Protein AF-A0A2V5X673-F1 (afdb_monomer)

Sequence (102 aa):
MHSDSFALYDRSATRKRLKIELGAREIVMTRLPSWLVEQLNRTNLTITQANHHADFSLLDRQRLIMWQRRLYEQIDSVTDFLLPANSAKSHEEAKRLLGSVL

Foldseek 3Di:
DDPPDDPCCVPDPVVVCCVPVVVDDDFDQDDDDPVLVVVCVVVVHDLVRLLPDPVADPVSSVSSVVSVVSRVVRVVVCVLVVDPVSVVVVVVVVCVVVVVVD

Structure (mmCIF, N/CA/C/O backbone):
data_AF-A0A2V5X673-F1
#
_entry.id   AF-A0A2V5X673-F1
#
loop_
_atom_site.group_PDB
_atom_site.id
_atom_site.type_symbol
_atom_site.label_atom_id
_atom_site.label_alt_id
_atom_site.label_comp_id
_atom_site.label_asym_id
_atom_site.label_entity_id
_atom_site.label_seq_id
_atom_site.pdbx_PDB_ins_code
_atom_site.Cartn_x
_atom_site.Cartn_y
_atom_site.Cartn_z
_atom_site.occupancy
_atom_site.B_iso_or_equiv
_atom_site.auth_seq_id
_atom_site.auth_comp_id
_atom_site.auth_asym_id
_atom_site.auth_atom_id
_atom_site.pdbx_PDB_model_num
ATOM 1 N N . MET A 1 1 ? -17.167 9.342 -13.712 1.00 37.38 1 MET A N 1
ATOM 2 C CA . MET A 1 1 ? -16.865 9.551 -12.282 1.00 37.38 1 MET A CA 1
ATOM 3 C C . MET A 1 1 ? -17.139 8.240 -11.552 1.00 37.38 1 MET A C 1
ATOM 5 O O . MET A 1 1 ? -18.281 7.988 -11.199 1.00 37.38 1 MET A O 1
ATOM 9 N N . HIS A 1 2 ? -16.151 7.344 -11.453 1.00 47.88 2 HIS A N 1
ATOM 10 C CA . HIS A 1 2 ? -16.304 6.096 -10.695 1.00 47.88 2 HIS A CA 1
ATOM 11 C C . HIS A 1 2 ? -15.916 6.399 -9.248 1.00 47.88 2 HIS A C 1
ATOM 13 O O . HIS A 1 2 ? -14.779 6.776 -8.991 1.00 47.88 2 HIS A O 1
ATOM 19 N N . SER A 1 3 ? -16.887 6.331 -8.340 1.00 46.53 3 SER A N 1
ATOM 20 C CA . SER A 1 3 ? -16.639 6.400 -6.901 1.00 46.53 3 SER A CA 1
ATOM 21 C C . SER A 1 3 ? -15.769 5.208 -6.501 1.00 46.53 3 SER A C 1
ATOM 23 O O . SER A 1 3 ? -16.163 4.070 -6.748 1.00 46.53 3 SER A O 1
ATOM 25 N N . ASP A 1 4 ? -14.621 5.463 -5.869 1.00 59.97 4 ASP A N 1
ATOM 26 C CA . ASP A 1 4 ? -13.737 4.431 -5.300 1.00 59.97 4 ASP A CA 1
ATOM 27 C C . ASP A 1 4 ? -14.365 3.711 -4.084 1.00 59.97 4 ASP A C 1
ATOM 29 O O . ASP A 1 4 ? -13.765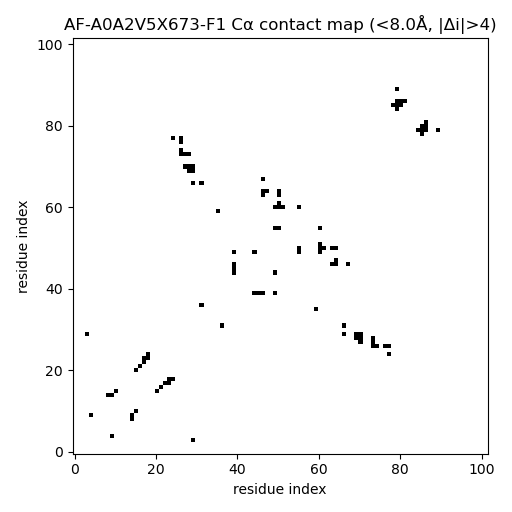 2.800 -3.517 1.00 59.97 4 ASP A O 1
ATOM 33 N N . SER A 1 5 ? -15.589 4.093 -3.692 1.00 60.81 5 SER A N 1
ATOM 34 C CA . SER A 1 5 ? -16.385 3.430 -2.659 1.00 60.81 5 SER A CA 1
ATOM 35 C C . SER A 1 5 ? -17.708 2.893 -3.204 1.00 60.81 5 SER A C 1
ATOM 37 O O . SER A 1 5 ? -18.405 3.544 -3.994 1.00 60.81 5 SER A O 1
ATOM 39 N N . PHE A 1 6 ? -18.089 1.704 -2.739 1.00 68.50 6 PHE A N 1
ATOM 40 C CA . PHE A 1 6 ? -19.399 1.126 -3.001 1.00 68.50 6 PHE A CA 1
ATOM 41 C C . PHE A 1 6 ? -20.433 1.756 -2.065 1.00 68.50 6 PHE A C 1
ATOM 43 O O . PHE A 1 6 ? -20.450 1.478 -0.868 1.00 68.50 6 PHE A O 1
ATOM 50 N N . ALA A 1 7 ? -21.384 2.510 -2.620 1.00 70.19 7 ALA A N 1
ATOM 51 C CA . ALA A 1 7 ? -22.472 3.137 -1.858 1.00 70.19 7 ALA A CA 1
ATOM 52 C C . ALA A 1 7 ? -23.334 2.143 -1.042 1.00 70.19 7 ALA A C 1
ATOM 54 O O . ALA A 1 7 ? -24.074 2.545 -0.142 1.00 70.19 7 ALA A O 1
ATOM 55 N N . LEU A 1 8 ? -23.281 0.849 -1.379 1.00 70.69 8 LEU A N 1
ATOM 56 C CA . LEU A 1 8 ? -23.864 -0.252 -0.605 1.00 70.69 8 LEU A CA 1
ATOM 57 C C . LEU A 1 8 ? -23.035 -0.585 0.642 1.00 70.69 8 LEU A C 1
ATOM 59 O O . LEU A 1 8 ? -23.600 -0.740 1.722 1.00 70.69 8 LEU A O 1
ATOM 63 N N . TYR A 1 9 ? -21.707 -0.644 0.513 1.00 73.06 9 TYR A N 1
ATOM 64 C CA . TYR A 1 9 ? -20.798 -0.862 1.637 1.00 73.06 9 TYR A CA 1
ATOM 65 C C . TYR A 1 9 ? -20.848 0.311 2.622 1.00 73.06 9 TYR A C 1
ATOM 67 O O . TYR A 1 9 ? -20.982 0.094 3.828 1.00 73.06 9 TYR A O 1
ATOM 75 N N . ASP A 1 10 ? -20.870 1.547 2.114 1.00 69.12 10 ASP A N 1
ATOM 76 C CA . ASP A 1 10 ? -20.977 2.755 2.941 1.00 69.12 10 ASP A CA 1
ATOM 77 C C . ASP A 1 10 ? -22.239 2.786 3.808 1.00 69.12 10 ASP A C 1
ATOM 79 O O . ASP A 1 10 ? -22.209 3.292 4.931 1.00 69.12 10 ASP A O 1
ATOM 83 N N . ARG A 1 11 ? -23.339 2.217 3.302 1.00 74.94 11 ARG A N 1
ATOM 84 C CA . ARG A 1 11 ? -24.630 2.135 3.998 1.00 74.94 11 ARG A CA 1
ATOM 85 C C . ARG A 1 11 ? -24.817 0.847 4.800 1.00 74.94 11 ARG A C 1
ATOM 87 O O . ARG A 1 11 ? -25.833 0.716 5.482 1.00 74.94 11 ARG A O 1
ATOM 94 N N . SER A 1 12 ? -23.870 -0.087 4.739 1.00 81.44 12 SER A N 1
ATOM 95 C CA . SER A 1 12 ? -24.010 -1.389 5.386 1.00 81.44 12 SER A CA 1
ATOM 96 C C . SER A 1 12 ? -24.034 -1.270 6.914 1.00 81.44 12 SER A C 1
ATOM 98 O O . SER A 1 12 ? -23.266 -0.518 7.523 1.00 81.44 12 SER A O 1
ATOM 100 N N . ALA A 1 13 ? -24.908 -2.056 7.549 1.00 80.69 13 ALA A N 1
ATOM 101 C CA . ALA A 1 13 ? -24.943 -2.187 9.005 1.00 80.69 13 ALA A CA 1
ATOM 102 C C . ALA A 1 13 ? -23.599 -2.701 9.551 1.00 80.69 13 ALA A C 1
ATOM 104 O O . ALA A 1 13 ? -23.144 -2.256 10.601 1.00 80.69 13 ALA A O 1
ATOM 105 N N . THR A 1 14 ? -22.923 -3.562 8.785 1.00 79.75 14 THR A N 1
ATOM 106 C CA . THR A 1 14 ? -21.597 -4.101 9.098 1.00 79.75 14 THR A CA 1
ATOM 107 C C . THR A 1 14 ? -20.556 -3.000 9.274 1.00 79.75 14 THR A C 1
ATOM 109 O O . THR A 1 14 ? -19.859 -2.981 10.284 1.00 79.75 14 THR A O 1
ATOM 112 N N . ARG A 1 15 ? -20.480 -2.037 8.347 1.00 79.06 15 ARG A N 1
ATOM 113 C CA . ARG A 1 15 ? -19.526 -0.927 8.450 1.00 79.06 15 ARG A CA 1
ATOM 114 C C . ARG A 1 15 ? -19.807 -0.032 9.656 1.00 79.06 15 ARG A C 1
ATOM 116 O O . ARG A 1 15 ? -18.878 0.353 10.363 1.00 79.06 15 ARG A O 1
ATOM 123 N N . LYS A 1 16 ? -21.084 0.281 9.909 1.00 80.94 16 LYS A N 1
ATOM 124 C CA . LYS A 1 16 ? -21.493 1.069 11.084 1.00 80.94 16 LYS A CA 1
ATOM 125 C C . LYS A 1 16 ? -21.094 0.373 12.379 1.00 80.94 16 LYS A C 1
ATOM 127 O O . LYS A 1 16 ? -20.477 1.005 13.227 1.00 80.94 16 LYS A O 1
ATOM 132 N N . ARG A 1 17 ? -21.373 -0.926 12.491 1.00 82.56 17 ARG A N 1
ATOM 133 C CA . ARG A 1 17 ? -21.004 -1.740 13.650 1.00 82.56 17 ARG A CA 1
ATOM 134 C C . ARG 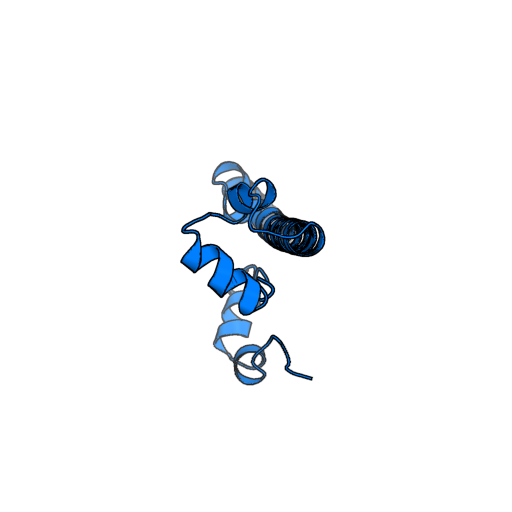A 1 17 ? -19.492 -1.773 13.869 1.00 82.56 17 ARG A C 1
ATOM 136 O O . ARG A 1 17 ? -19.029 -1.504 14.969 1.00 82.56 17 ARG A O 1
ATOM 143 N N . LEU A 1 18 ? -18.718 -2.021 12.814 1.00 84.44 18 LEU A N 1
ATOM 144 C CA . LEU A 1 18 ? -17.256 -2.049 12.896 1.00 84.44 18 LEU A CA 1
ATOM 145 C C . LEU A 1 18 ? -16.679 -0.710 13.378 1.00 84.44 18 LEU A C 1
ATOM 147 O O . LEU A 1 18 ? -15.837 -0.703 14.270 1.00 84.44 18 LEU A O 1
ATOM 151 N N . LYS A 1 19 ? -17.150 0.421 12.841 1.00 80.31 19 LYS A N 1
ATOM 152 C CA . LYS A 1 19 ? -16.633 1.743 13.228 1.00 80.31 19 LYS A CA 1
ATOM 153 C C . LYS A 1 19 ? -17.108 2.224 14.594 1.00 80.31 19 LYS A C 1
ATOM 155 O O . LYS A 1 19 ? -16.310 2.781 15.337 1.00 80.31 19 LYS A O 1
ATOM 160 N N . ILE A 1 20 ? -18.398 2.073 14.886 1.00 79.44 20 ILE A N 1
ATOM 161 C CA . ILE A 1 20 ? -19.031 2.692 16.058 1.00 79.44 20 ILE A CA 1
ATOM 162 C C . ILE A 1 20 ? -18.899 1.791 17.285 1.00 79.44 20 ILE A C 1
ATOM 164 O O . ILE A 1 20 ? -18.545 2.276 18.352 1.00 79.44 20 ILE A O 1
ATOM 168 N N . GLU A 1 21 ? -19.165 0.491 17.145 1.00 79.50 21 GLU A N 1
ATOM 169 C CA . GLU A 1 21 ? -19.199 -0.431 18.289 1.00 79.50 21 GLU A CA 1
ATOM 170 C C . GLU A 1 21 ? -17.837 -1.075 18.561 1.00 79.50 21 GLU A C 1
ATOM 172 O O . GLU A 1 21 ? -17.503 -1.343 19.710 1.00 79.50 21 GLU A O 1
ATOM 177 N N . LEU A 1 22 ? -17.052 -1.338 17.511 1.00 82.31 22 LEU A N 1
ATOM 178 C CA . LEU A 1 22 ? -15.806 -2.109 17.615 1.00 82.31 22 LEU A CA 1
ATOM 179 C C . LEU A 1 22 ? -14.540 -1.256 17.450 1.00 82.31 22 LEU A C 1
ATOM 181 O O . LEU A 1 22 ? -13.436 -1.792 17.504 1.00 82.31 22 LEU A O 1
ATOM 185 N N . GLY A 1 23 ? -14.683 0.058 17.244 1.00 80.75 23 GLY A N 1
ATOM 186 C CA . GLY A 1 23 ? -13.555 0.988 17.132 1.00 80.75 23 GLY A CA 1
ATOM 187 C C . GLY A 1 23 ? -12.625 0.719 15.944 1.00 80.75 23 GLY A C 1
ATOM 188 O O . GLY A 1 23 ? -11.463 1.126 15.969 1.00 80.75 23 GLY A O 1
ATOM 189 N N . ALA A 1 24 ? -13.105 0.027 14.907 1.00 83.94 24 ALA A N 1
ATOM 190 C CA . ALA A 1 24 ? -12.286 -0.347 13.763 1.00 83.94 24 ALA A CA 1
ATOM 191 C C . ALA A 1 24 ? -11.803 0.887 12.984 1.00 83.94 24 ALA A C 1
ATOM 193 O O . ALA A 1 24 ? -12.569 1.817 12.703 1.00 83.94 24 ALA A O 1
ATOM 194 N N . ARG A 1 25 ? -10.532 0.860 12.569 1.00 85.81 25 ARG A N 1
ATOM 195 C CA . ARG A 1 25 ? -9.944 1.851 11.664 1.00 85.81 25 ARG A CA 1
ATOM 196 C C . ARG A 1 25 ? -9.933 1.313 10.238 1.00 85.81 25 ARG A C 1
ATOM 198 O O . ARG A 1 25 ? -9.456 0.213 9.984 1.00 85.81 25 ARG A O 1
ATOM 205 N N . GLU A 1 26 ? -10.471 2.098 9.310 1.00 86.25 26 GLU A N 1
ATOM 206 C CA . GLU A 1 26 ? -10.403 1.797 7.880 1.00 86.25 26 GLU A CA 1
ATOM 207 C C . GLU A 1 26 ? -9.201 2.515 7.270 1.00 86.25 26 GLU A C 1
ATOM 209 O O . GLU A 1 26 ? -9.043 3.717 7.476 1.00 86.25 26 GLU A O 1
ATOM 214 N N . ILE A 1 27 ? -8.413 1.785 6.482 1.00 89.50 27 ILE A N 1
ATOM 215 C CA . ILE A 1 27 ? -7.389 2.352 5.604 1.00 89.50 27 ILE A CA 1
ATOM 216 C C . ILE A 1 27 ? -7.898 2.364 4.166 1.00 89.50 27 ILE A C 1
ATOM 218 O O . ILE A 1 27 ? -8.593 1.441 3.735 1.00 89.50 27 ILE A O 1
ATOM 222 N N . VAL A 1 28 ? -7.548 3.400 3.409 1.00 88.56 28 VAL A N 1
ATOM 223 C CA . VAL A 1 28 ? -7.941 3.524 2.002 1.00 88.56 28 VAL A CA 1
ATOM 224 C C . VAL A 1 28 ? -6.755 3.211 1.102 1.00 88.56 28 VAL A C 1
ATOM 226 O O . VAL A 1 28 ? -5.803 3.977 1.022 1.00 88.56 28 VAL A O 1
ATOM 229 N N . MET A 1 29 ? -6.827 2.113 0.353 1.00 88.81 29 MET A N 1
ATOM 230 C CA . MET A 1 29 ? -5.833 1.821 -0.678 1.00 88.81 29 MET A CA 1
ATOM 231 C C . MET A 1 29 ? -6.316 2.341 -2.031 1.00 88.81 29 MET A C 1
ATOM 233 O O . MET A 1 29 ? -7.218 1.769 -2.643 1.00 88.81 29 MET A O 1
ATOM 237 N N . THR A 1 30 ? -5.700 3.418 -2.519 1.00 88.56 30 THR A N 1
ATOM 238 C CA . THR A 1 30 ? -5.998 3.930 -3.863 1.00 88.56 30 THR A CA 1
ATOM 239 C C . THR A 1 30 ? -5.669 2.882 -4.919 1.00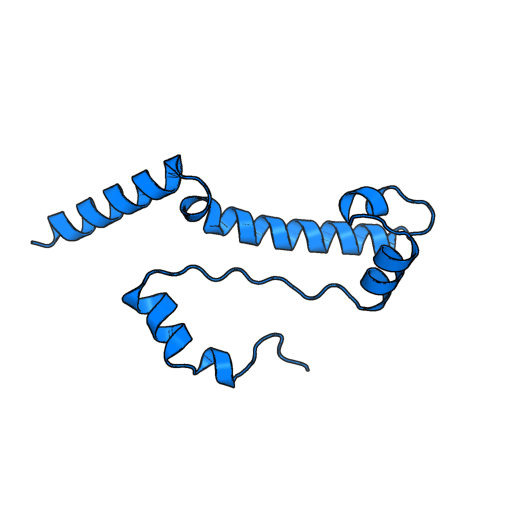 88.56 30 THR A C 1
ATOM 241 O O . THR A 1 30 ? -4.677 2.165 -4.797 1.00 88.56 30 THR A O 1
ATOM 244 N N . ARG A 1 31 ? -6.459 2.796 -5.988 1.00 90.94 31 ARG A N 1
ATOM 245 C CA . ARG A 1 31 ? -6.198 1.833 -7.060 1.00 90.94 31 ARG A CA 1
ATOM 246 C C . ARG A 1 31 ? -4.959 2.230 -7.866 1.00 90.94 31 ARG A C 1
ATOM 248 O O . ARG A 1 31 ? -4.862 3.362 -8.337 1.00 90.94 31 ARG A O 1
ATOM 255 N N . LEU A 1 32 ? -4.029 1.291 -8.057 1.00 93.25 32 LEU A N 1
ATOM 256 C CA . LEU A 1 32 ? -2.927 1.474 -9.002 1.00 93.25 32 LEU A CA 1
ATOM 257 C C . LEU A 1 32 ? -3.483 1.447 -10.438 1.00 93.25 32 LEU A C 1
ATOM 259 O O . LEU A 1 32 ? -4.331 0.599 -10.734 1.00 93.25 32 LEU A O 1
ATOM 263 N N . PRO A 1 33 ? -3.025 2.324 -11.344 1.00 92.81 33 PRO A N 1
ATOM 264 C CA . PRO A 1 33 ? -3.431 2.250 -12.739 1.00 92.81 33 PRO A CA 1
ATOM 265 C C . PRO A 1 33 ? -3.167 0.885 -13.382 1.00 92.81 33 PRO A C 1
ATOM 267 O O . PRO A 1 33 ? -2.096 0.308 -13.201 1.00 92.81 33 PRO A O 1
ATOM 270 N N . SER A 1 34 ? -4.123 0.391 -14.174 1.00 94.69 34 SER A N 1
ATOM 271 C CA . SER A 1 34 ? -4.081 -0.963 -14.743 1.00 94.69 34 SER A CA 1
ATOM 272 C C . SER A 1 34 ? -2.822 -1.247 -15.564 1.00 94.69 34 SER A C 1
ATOM 274 O O . SER A 1 34 ? -2.259 -2.327 -15.433 1.00 94.69 34 SER A O 1
ATOM 276 N N . TRP A 1 35 ? -2.332 -0.272 -16.338 1.00 94.62 35 TRP A N 1
ATOM 277 C CA . TRP A 1 35 ? -1.108 -0.437 -17.133 1.00 94.62 35 TRP A CA 1
ATOM 278 C C . TRP A 1 35 ? 0.147 -0.599 -16.260 1.00 94.62 35 TRP A C 1
ATOM 280 O O . TRP A 1 35 ? 1.039 -1.365 -16.607 1.00 94.62 35 TRP A O 1
ATOM 290 N N . LEU A 1 36 ? 0.210 0.064 -15.097 1.00 95.00 36 LEU A N 1
ATOM 291 C CA . LEU A 1 36 ? 1.314 -0.120 -14.149 1.00 95.00 36 LEU A CA 1
ATOM 292 C C . LEU A 1 36 ? 1.254 -1.503 -13.507 1.00 95.00 36 LEU A C 1
ATOM 294 O O . LEU A 1 36 ? 2.292 -2.132 -13.336 1.00 95.00 36 LEU A O 1
ATOM 298 N N . VAL A 1 37 ? 0.052 -1.991 -13.180 1.00 95.12 37 VAL A N 1
ATOM 299 C CA . VAL A 1 37 ? -0.133 -3.347 -12.637 1.00 95.12 37 VAL A CA 1
ATOM 300 C C . VAL A 1 37 ? 0.332 -4.389 -13.649 1.00 95.12 37 VAL A C 1
ATOM 302 O O . VAL A 1 37 ? 1.096 -5.287 -13.306 1.00 95.12 37 VAL A O 1
ATOM 305 N N . GLU A 1 38 ? -0.094 -4.256 -14.903 1.00 95.81 38 GLU A N 1
ATOM 306 C CA . GLU A 1 38 ? 0.309 -5.156 -15.980 1.00 95.81 38 GLU A CA 1
ATOM 307 C C . GLU A 1 38 ? 1.829 -5.158 -16.171 1.00 95.81 38 GLU A C 1
ATOM 309 O O . GLU A 1 38 ? 2.443 -6.219 -16.264 1.00 95.81 38 GLU A O 1
ATOM 314 N N . GLN A 1 39 ? 2.455 -3.981 -16.149 1.00 94.62 39 GLN A N 1
ATOM 315 C CA . GLN A 1 39 ? 3.896 -3.860 -16.314 1.00 94.62 39 GLN A CA 1
ATOM 316 C C . GLN A 1 39 ? 4.687 -4.430 -15.127 1.00 94.62 39 GLN A C 1
ATOM 318 O O . GLN A 1 39 ? 5.697 -5.106 -15.338 1.00 94.62 39 GLN A O 1
ATOM 323 N N . LEU A 1 40 ? 4.224 -4.219 -13.891 1.00 96.19 40 LEU A N 1
ATOM 324 C CA . LEU A 1 40 ? 4.800 -4.841 -12.692 1.00 96.19 40 LEU A CA 1
ATOM 325 C C . LEU A 1 40 ? 4.723 -6.369 -12.777 1.00 96.19 40 LEU A C 1
ATOM 327 O O . LEU A 1 40 ? 5.720 -7.047 -12.538 1.00 96.19 40 LEU A O 1
ATOM 331 N N . ASN A 1 41 ? 3.576 -6.904 -13.202 1.00 95.00 41 ASN A N 1
ATOM 332 C CA . ASN A 1 41 ? 3.382 -8.343 -13.366 1.00 95.00 41 ASN A CA 1
ATOM 333 C C . ASN A 1 41 ? 4.275 -8.913 -14.473 1.00 95.00 41 ASN A C 1
ATOM 335 O O . ASN A 1 41 ? 4.913 -9.943 -14.277 1.00 95.00 41 ASN A O 1
ATOM 339 N N . ARG A 1 42 ? 4.370 -8.230 -15.622 1.00 95.81 42 ARG A N 1
ATOM 340 C CA . ARG A 1 42 ? 5.206 -8.662 -16.752 1.00 95.81 42 ARG A CA 1
ATOM 341 C C . ARG A 1 42 ? 6.691 -8.695 -16.398 1.00 95.81 42 ARG A C 1
ATOM 343 O O . ARG A 1 42 ? 7.413 -9.558 -16.881 1.00 95.81 42 ARG A O 1
ATOM 350 N N . THR A 1 43 ? 7.143 -7.743 -15.586 1.00 94.56 43 THR A N 1
ATOM 351 C CA . THR A 1 43 ? 8.545 -7.640 -15.153 1.00 94.56 43 THR A CA 1
ATOM 352 C C . THR A 1 43 ? 8.841 -8.450 -13.887 1.00 94.56 43 THR A C 1
ATOM 354 O O . THR A 1 43 ? 10.005 -8.604 -13.530 1.00 94.56 43 THR A O 1
ATOM 357 N N . ASN A 1 44 ? 7.812 -9.010 -13.236 1.00 95.06 44 ASN A N 1
ATOM 358 C CA . ASN A 1 44 ? 7.899 -9.705 -11.950 1.00 95.06 44 ASN A CA 1
ATOM 359 C C . ASN A 1 44 ? 8.613 -8.865 -10.869 1.00 95.06 44 ASN A C 1
ATOM 361 O O . ASN A 1 44 ? 9.432 -9.372 -10.100 1.00 95.06 44 ASN A O 1
ATOM 365 N N . LEU A 1 45 ? 8.329 -7.559 -10.838 1.00 94.94 45 LEU A N 1
ATOM 366 C CA . LEU A 1 45 ? 8.954 -6.610 -9.917 1.00 94.94 45 LEU A CA 1
ATOM 367 C C . LEU A 1 45 ? 7.970 -6.115 -8.866 1.00 94.94 45 LEU A C 1
ATOM 369 O O . LEU A 1 45 ? 6.799 -5.846 -9.136 1.00 94.94 45 LEU A O 1
ATOM 373 N N . THR A 1 46 ? 8.487 -5.899 -7.660 1.00 93.62 46 THR A N 1
ATOM 374 C CA . THR A 1 46 ? 7.779 -5.116 -6.644 1.00 93.62 46 THR A CA 1
ATOM 375 C C . THR A 1 46 ? 7.784 -3.629 -7.000 1.00 93.62 46 THR A C 1
ATOM 377 O O . THR A 1 46 ? 8.640 -3.150 -7.744 1.00 93.62 46 THR A O 1
ATOM 380 N N . ILE A 1 47 ? 6.866 -2.865 -6.405 1.00 92.50 47 ILE A N 1
ATOM 381 C CA . ILE A 1 47 ? 6.755 -1.410 -6.603 1.00 92.50 47 ILE A CA 1
ATOM 382 C C . ILE A 1 47 ? 8.073 -0.694 -6.261 1.00 92.50 47 ILE A C 1
ATOM 384 O O . ILE A 1 47 ? 8.532 0.154 -7.025 1.00 92.50 47 ILE A O 1
ATOM 388 N N . THR A 1 48 ? 8.727 -1.089 -5.163 1.00 93.19 48 THR A N 1
ATOM 389 C CA . THR A 1 48 ? 10.022 -0.531 -4.745 1.00 93.19 48 THR A CA 1
ATOM 390 C C . THR A 1 48 ? 11.131 -0.828 -5.759 1.00 93.19 48 THR A C 1
ATOM 392 O O . THR A 1 48 ? 11.940 0.045 -6.060 1.00 93.19 48 THR A O 1
ATOM 395 N N . GLN A 1 49 ? 11.171 -2.039 -6.324 1.00 94.62 49 GLN A N 1
ATOM 396 C CA . GLN A 1 49 ? 12.178 -2.413 -7.326 1.00 94.62 49 GLN A CA 1
ATOM 397 C C . GLN A 1 49 ? 11.932 -1.726 -8.675 1.00 94.62 49 GLN A C 1
ATOM 399 O O . GLN A 1 49 ? 12.873 -1.243 -9.306 1.00 94.62 49 GLN A O 1
ATOM 404 N N . ALA A 1 50 ? 10.670 -1.623 -9.095 1.00 93.62 50 ALA A N 1
ATOM 405 C CA . ALA A 1 50 ? 10.270 -0.975 -10.341 1.00 93.62 50 ALA A CA 1
ATOM 406 C C . ALA A 1 50 ? 10.677 0.505 -10.408 1.00 93.62 50 ALA A C 1
ATOM 408 O O . ALA A 1 50 ? 10.951 1.023 -11.490 1.00 93.62 50 ALA A O 1
ATOM 409 N N . ASN A 1 51 ? 10.812 1.171 -9.257 1.00 90.19 51 ASN A N 1
ATOM 410 C CA . ASN A 1 51 ? 11.289 2.550 -9.176 1.00 90.19 51 ASN A CA 1
ATOM 411 C C . ASN A 1 51 ? 12.701 2.757 -9.765 1.00 90.19 51 ASN A C 1
ATOM 413 O O . ASN A 1 51 ? 13.039 3.845 -10.227 1.00 90.19 51 ASN A O 1
ATOM 417 N N . HIS A 1 52 ? 13.531 1.714 -9.775 1.00 89.88 52 HIS A N 1
ATOM 418 C CA . HIS A 1 52 ? 14.903 1.777 -10.281 1.00 89.88 52 HIS A CA 1
ATOM 419 C C . HIS A 1 52 ? 15.076 1.071 -11.632 1.00 89.88 52 HIS A C 1
ATOM 421 O O . HIS A 1 52 ? 16.172 1.069 -12.187 1.00 89.88 52 HIS A O 1
ATOM 427 N N . HIS A 1 53 ? 14.007 0.491 -12.181 1.00 91.81 53 HIS A N 1
ATOM 428 C CA . HIS A 1 53 ? 14.090 -0.377 -13.347 1.00 91.81 53 HIS A CA 1
ATOM 429 C C . HIS A 1 53 ? 13.920 0.390 -14.664 1.00 91.81 53 HIS A C 1
ATOM 431 O O . HIS A 1 53 ? 13.025 1.228 -14.803 1.00 91.81 53 HIS A O 1
ATOM 437 N N . ALA A 1 54 ? 14.770 0.083 -15.650 1.00 91.81 54 ALA A N 1
ATOM 438 C CA . ALA A 1 54 ? 14.832 0.787 -16.933 1.00 91.81 54 ALA A CA 1
ATOM 439 C C . ALA A 1 54 ? 13.513 0.738 -17.723 1.00 91.81 54 ALA A C 1
ATOM 441 O O . ALA A 1 54 ? 13.151 1.734 -18.342 1.00 91.81 54 ALA A O 1
ATOM 442 N N . ASP A 1 55 ? 12.769 -0.366 -17.624 1.00 90.94 55 ASP A N 1
ATOM 443 C CA . ASP A 1 55 ? 11.490 -0.544 -18.327 1.00 90.94 55 ASP A CA 1
ATOM 444 C C . ASP A 1 55 ? 10.410 0.464 -17.911 1.00 90.94 55 ASP A C 1
ATOM 446 O O . ASP A 1 55 ? 9.465 0.695 -18.662 1.00 90.94 55 ASP A O 1
ATOM 450 N N . PH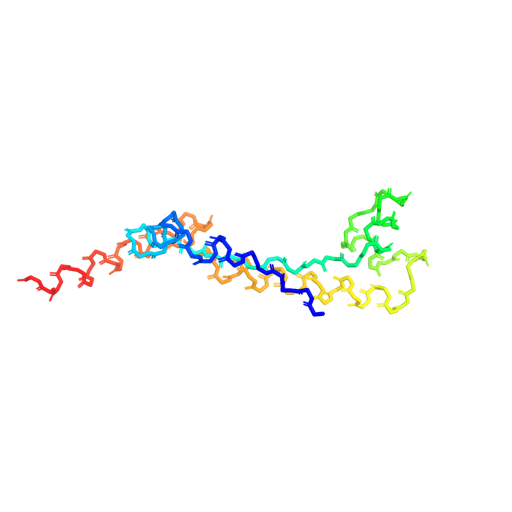E A 1 56 ? 10.529 1.076 -16.731 1.00 94.75 56 PHE A N 1
ATOM 451 C CA . PHE A 1 56 ? 9.575 2.073 -16.256 1.00 94.75 56 PHE A CA 1
ATOM 452 C C . PHE A 1 56 ? 10.037 3.472 -16.647 1.00 94.75 56 PHE A C 1
ATOM 454 O O . PHE A 1 56 ? 11.170 3.868 -16.352 1.00 94.75 56 PHE A O 1
ATOM 461 N N . SER A 1 57 ? 9.136 4.249 -17.252 1.00 95.25 57 SER A N 1
ATOM 462 C CA . SER A 1 57 ? 9.387 5.657 -17.552 1.00 95.25 57 SER A CA 1
ATOM 463 C C . SER A 1 57 ? 9.550 6.483 -16.269 1.00 95.25 57 SER A C 1
ATOM 465 O O . SER A 1 57 ? 9.095 6.090 -15.192 1.00 95.25 57 SER A O 1
ATOM 467 N N . LEU A 1 58 ? 10.158 7.670 -16.370 1.00 95.12 58 LEU A N 1
ATOM 468 C CA . LEU A 1 58 ? 10.280 8.593 -15.233 1.00 95.12 58 LEU A CA 1
ATOM 469 C C . LEU A 1 58 ? 8.912 8.917 -14.603 1.00 95.12 58 LEU A C 1
ATOM 471 O O . LEU A 1 58 ? 8.781 8.963 -13.381 1.00 95.12 58 LEU A O 1
ATOM 475 N N . LEU A 1 59 ? 7.883 9.106 -15.435 1.00 95.50 59 LEU A N 1
ATOM 476 C CA . LEU A 1 59 ? 6.528 9.407 -14.972 1.00 95.50 59 LEU A CA 1
ATOM 477 C C . LEU A 1 59 ? 5.880 8.210 -14.274 1.00 95.50 59 LEU A C 1
ATOM 479 O O . LEU A 1 59 ? 5.197 8.385 -13.265 1.00 95.50 59 LEU A O 1
ATOM 483 N N . ASP A 1 60 ? 6.104 7.000 -14.780 1.00 95.50 60 ASP A N 1
ATOM 484 C CA . ASP A 1 60 ? 5.583 5.775 -14.175 1.00 95.50 60 ASP A CA 1
ATOM 485 C C . ASP A 1 60 ? 6.215 5.516 -12.810 1.00 95.50 60 ASP A C 1
ATOM 487 O O . ASP A 1 60 ? 5.499 5.264 -11.843 1.00 95.50 60 ASP A O 1
ATOM 491 N N . ARG A 1 61 ? 7.531 5.703 -12.687 1.00 95.81 61 ARG A N 1
ATOM 492 C CA . ARG A 1 61 ? 8.238 5.641 -11.399 1.00 95.81 61 ARG A CA 1
ATOM 493 C C . ARG A 1 61 ? 7.682 6.653 -10.403 1.00 95.81 61 ARG A C 1
ATOM 495 O O . ARG A 1 61 ? 7.370 6.294 -9.272 1.00 95.81 61 ARG A O 1
ATOM 502 N N . GLN A 1 62 ? 7.456 7.895 -10.835 1.00 95.69 62 GLN A N 1
ATOM 503 C CA . GLN A 1 62 ? 6.851 8.912 -9.976 1.00 95.69 62 GLN A CA 1
ATOM 504 C C . GLN A 1 62 ? 5.443 8.509 -9.512 1.00 95.69 62 GLN A C 1
ATOM 506 O O . GLN A 1 62 ? 5.098 8.707 -8.347 1.00 95.69 62 GLN A O 1
ATOM 511 N N . ARG A 1 63 ? 4.624 7.913 -10.388 1.00 95.31 63 ARG A N 1
ATOM 512 C CA . ARG A 1 63 ? 3.290 7.400 -10.027 1.00 95.31 63 ARG A CA 1
ATOM 513 C C . ARG A 1 63 ? 3.373 6.268 -9.007 1.00 95.31 63 ARG A C 1
ATOM 515 O O . ARG A 1 63 ? 2.605 6.283 -8.048 1.00 95.31 63 ARG A O 1
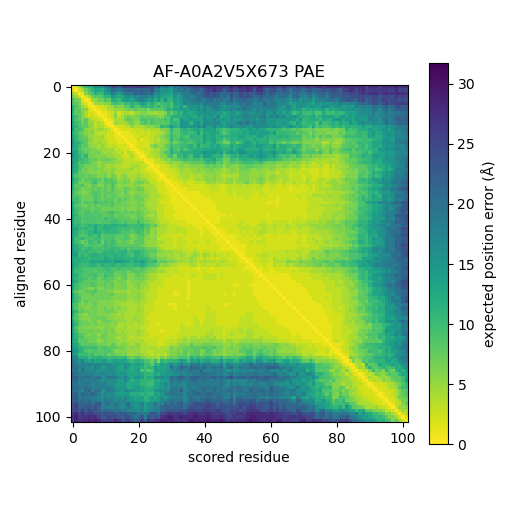ATOM 522 N N . LEU A 1 64 ? 4.314 5.340 -9.181 1.00 95.44 64 LEU A N 1
ATOM 523 C CA . LEU A 1 64 ? 4.583 4.257 -8.233 1.00 95.44 64 LEU A CA 1
ATOM 524 C C . LEU A 1 64 ? 5.011 4.801 -6.862 1.00 95.44 64 LEU A C 1
ATOM 526 O O . LEU A 1 64 ? 4.429 4.409 -5.853 1.00 95.44 64 LEU A O 1
ATOM 530 N N . ILE A 1 65 ? 5.938 5.767 -6.82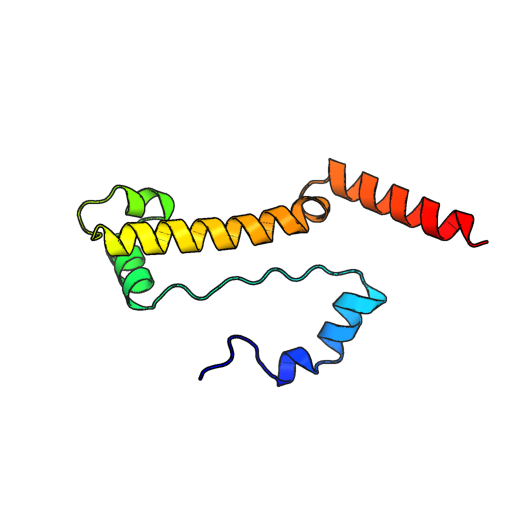3 1.00 95.44 65 ILE A N 1
ATOM 531 C CA . ILE A 1 65 ? 6.373 6.426 -5.579 1.00 95.44 65 ILE A CA 1
ATOM 532 C C . ILE A 1 65 ? 5.189 7.105 -4.884 1.00 95.44 65 ILE A C 1
ATOM 534 O O . ILE A 1 65 ? 4.993 6.942 -3.681 1.00 95.44 65 ILE A O 1
ATOM 538 N N . MET A 1 66 ? 4.390 7.880 -5.620 1.00 95.50 66 MET A N 1
ATOM 539 C CA . MET A 1 66 ? 3.237 8.585 -5.051 1.00 95.50 66 MET A CA 1
ATOM 540 C C . MET A 1 66 ? 2.183 7.623 -4.514 1.00 95.50 66 MET A C 1
ATOM 542 O O . MET A 1 66 ? 1.629 7.861 -3.443 1.00 95.50 66 MET A O 1
ATOM 546 N N . TRP A 1 67 ? 1.923 6.529 -5.224 1.00 95.19 67 TRP A N 1
ATOM 547 C CA . TRP A 1 67 ? 1.021 5.487 -4.751 1.00 95.19 67 TRP A CA 1
ATOM 548 C C . TRP A 1 67 ? 1.543 4.830 -3.469 1.00 95.19 67 TRP A C 1
ATOM 550 O O . TRP A 1 67 ? 0.797 4.702 -2.500 1.00 95.19 67 TRP A O 1
ATOM 560 N N . GLN A 1 68 ? 2.834 4.486 -3.431 1.00 94.81 68 GLN A N 1
ATOM 561 C CA . GLN A 1 68 ? 3.468 3.863 -2.270 1.00 94.81 68 GLN A CA 1
ATOM 562 C C . GLN A 1 68 ? 3.424 4.778 -1.043 1.00 94.81 68 GLN A C 1
ATOM 564 O O . GLN A 1 68 ? 3.089 4.317 0.044 1.00 94.81 68 GLN A O 1
ATOM 569 N N . ARG A 1 69 ? 3.683 6.082 -1.216 1.00 95.38 69 ARG A N 1
ATOM 570 C CA . ARG A 1 69 ? 3.564 7.070 -0.132 1.00 95.38 69 ARG A CA 1
ATOM 571 C C . ARG A 1 69 ? 2.153 7.133 0.440 1.00 95.38 69 ARG A C 1
ATOM 573 O O . ARG A 1 69 ? 2.000 7.035 1.648 1.00 95.38 69 ARG A O 1
ATOM 580 N N . ARG A 1 70 ? 1.129 7.215 -0.415 1.00 94.94 70 ARG A N 1
ATOM 581 C CA . ARG A 1 70 ? -0.275 7.249 0.031 1.00 94.94 70 ARG A CA 1
ATOM 582 C C . ARG A 1 70 ? -0.669 5.989 0.793 1.00 94.94 70 ARG A C 1
ATOM 584 O O . ARG A 1 70 ? -1.398 6.075 1.772 1.00 94.94 70 ARG A O 1
ATOM 591 N N . LEU A 1 71 ? -0.196 4.823 0.352 1.00 93.12 71 LEU A N 1
ATOM 592 C CA . LEU A 1 71 ? -0.432 3.579 1.079 1.00 93.12 71 LEU A CA 1
ATOM 593 C C . LEU A 1 71 ? 0.235 3.611 2.460 1.00 93.12 71 LEU A C 1
ATOM 595 O O . LEU A 1 71 ? -0.407 3.259 3.447 1.00 93.12 71 LEU A O 1
ATOM 599 N N . TYR A 1 72 ? 1.494 4.043 2.540 1.00 93.94 72 TYR A N 1
ATOM 600 C CA . TYR A 1 72 ? 2.200 4.129 3.818 1.00 93.94 72 TYR A CA 1
ATOM 601 C C . TYR A 1 72 ? 1.580 5.151 4.765 1.00 93.94 72 TYR A C 1
ATOM 603 O O . TYR A 1 72 ? 1.371 4.805 5.915 1.00 93.94 72 TYR A O 1
ATOM 611 N N . GLU A 1 73 ? 1.138 6.317 4.292 1.00 94.69 73 GLU A N 1
ATOM 612 C CA . GLU A 1 73 ? 0.391 7.282 5.116 1.00 94.69 73 GLU A CA 1
ATOM 613 C C . GLU A 1 73 ? -0.854 6.652 5.768 1.00 94.69 73 GLU A C 1
ATOM 615 O O . GLU A 1 73 ? -1.188 6.940 6.917 1.00 94.69 73 GLU A O 1
ATOM 620 N N . GLN A 1 74 ? -1.543 5.762 5.049 1.00 94.06 74 GLN A N 1
ATOM 621 C CA . GLN A 1 74 ? -2.715 5.065 5.575 1.00 94.06 74 GLN A CA 1
ATOM 622 C C . GLN A 1 74 ? -2.339 3.982 6.588 1.00 94.06 74 GLN A C 1
ATOM 624 O O . GLN A 1 74 ? -2.998 3.869 7.619 1.00 94.06 74 GLN A O 1
ATOM 629 N N . ILE A 1 75 ? -1.277 3.217 6.335 1.00 92.56 75 ILE A N 1
ATOM 630 C CA . ILE A 1 75 ? -0.751 2.232 7.292 1.00 92.56 75 ILE A CA 1
ATOM 631 C C . ILE A 1 75 ? -0.267 2.936 8.565 1.00 92.56 75 ILE A C 1
ATOM 633 O O . ILE A 1 75 ? -0.626 2.525 9.668 1.00 92.56 75 ILE A O 1
ATOM 637 N N . ASP A 1 76 ? 0.460 4.041 8.410 1.00 91.25 76 ASP A N 1
ATOM 638 C CA . ASP A 1 76 ? 0.991 4.834 9.512 1.00 91.25 76 ASP A CA 1
ATOM 639 C C . ASP A 1 76 ? -0.142 5.376 10.392 1.00 91.25 76 ASP A C 1
ATOM 641 O O . ASP A 1 76 ? -0.046 5.329 11.620 1.00 91.25 76 ASP A O 1
ATOM 645 N N . SER A 1 77 ? -1.268 5.780 9.788 1.00 89.50 77 SER A N 1
ATOM 646 C CA . SER A 1 77 ? -2.458 6.253 10.514 1.00 89.50 77 SER A CA 1
ATOM 647 C C . SER A 1 77 ? -3.108 5.208 11.433 1.00 89.50 77 SER A C 1
ATOM 649 O O . SER A 1 77 ? -3.894 5.565 12.311 1.00 89.50 77 SER A O 1
ATOM 651 N N . VAL A 1 78 ? -2.790 3.922 11.246 1.00 91.06 78 VAL A N 1
ATOM 652 C CA . VAL A 1 78 ? -3.308 2.804 12.050 1.00 91.06 78 VAL A CA 1
ATOM 653 C C . VAL A 1 78 ? -2.204 2.033 12.774 1.00 91.06 78 VAL A C 1
ATOM 655 O O . VAL A 1 78 ? -2.457 0.944 13.290 1.00 91.06 78 VAL A O 1
ATOM 658 N N . THR A 1 79 ? -0.995 2.596 12.863 1.00 88.25 79 THR A N 1
ATOM 659 C CA . THR A 1 79 ? 0.164 1.979 13.536 1.00 88.25 79 THR A CA 1
ATOM 660 C C . THR A 1 79 ? -0.162 1.509 14.949 1.00 88.25 79 THR A C 1
ATOM 662 O O . THR A 1 79 ? 0.301 0.449 15.371 1.00 88.25 79 THR A O 1
ATOM 665 N N . ASP A 1 80 ? -1.008 2.256 15.662 1.00 84.81 80 ASP A N 1
ATOM 666 C CA . ASP A 1 80 ? -1.429 1.916 17.021 1.00 84.81 80 ASP A CA 1
ATOM 667 C C . ASP A 1 80 ? -2.146 0.567 17.108 1.00 84.81 80 ASP A C 1
ATOM 669 O O . ASP A 1 80 ? -2.051 -0.114 18.121 1.00 84.81 80 ASP A O 1
ATOM 673 N N . PHE A 1 81 ? -2.810 0.136 16.037 1.00 83.06 81 PHE A N 1
ATOM 674 C CA . PHE A 1 81 ? -3.468 -1.168 15.966 1.00 83.06 81 PHE A CA 1
ATOM 675 C C . PHE A 1 81 ? -2.532 -2.280 15.490 1.00 83.06 81 PHE A C 1
ATOM 677 O O . PHE A 1 81 ? -2.744 -3.442 15.824 1.00 83.06 81 PHE A O 1
ATOM 684 N N . LEU A 1 82 ? -1.512 -1.944 14.698 1.00 84.25 82 LEU A N 1
ATOM 685 C CA . LEU A 1 82 ? -0.617 -2.922 14.076 1.00 84.25 82 LEU A CA 1
ATOM 686 C C . LEU A 1 82 ? 0.541 -3.329 14.992 1.00 84.25 82 LEU A C 1
ATOM 688 O O . LEU A 1 82 ? 1.019 -4.461 14.912 1.00 84.25 82 LEU A O 1
ATOM 692 N N . LEU A 1 83 ? 1.001 -2.421 15.857 1.00 85.69 83 LEU A N 1
ATOM 693 C CA . LEU A 1 83 ? 2.126 -2.669 16.755 1.00 85.69 83 LEU A CA 1
ATOM 694 C C . LEU A 1 83 ? 1.633 -2.993 18.177 1.00 85.69 83 LEU A C 1
ATOM 696 O O . LEU A 1 83 ? 1.000 -2.140 18.808 1.00 85.69 83 LEU A O 1
ATOM 700 N N . PRO A 1 84 ? 1.977 -4.169 18.748 1.00 77.38 84 PRO A N 1
ATOM 701 C CA . PRO A 1 84 ? 1.489 -4.596 20.066 1.00 77.38 84 PRO A CA 1
ATOM 702 C C . PRO A 1 84 ? 1.752 -3.587 21.194 1.00 77.38 84 PRO A C 1
ATOM 704 O O . PRO A 1 84 ? 0.912 -3.387 22.069 1.00 77.38 84 PRO A O 1
ATOM 707 N N . ALA A 1 85 ? 2.904 -2.910 21.152 1.00 73.81 85 ALA A N 1
ATOM 708 C CA . ALA A 1 85 ? 3.306 -1.931 22.160 1.00 73.81 85 ALA A CA 1
ATOM 709 C C . ALA A 1 85 ? 2.444 -0.656 22.160 1.00 73.81 85 ALA A C 1
ATOM 711 O O . ALA A 1 85 ? 2.321 -0.003 23.197 1.00 73.81 85 ALA A O 1
ATOM 712 N N . ASN A 1 86 ? 1.852 -0.305 21.019 1.00 69.12 86 ASN A N 1
ATOM 713 C CA . ASN A 1 86 ? 0.991 0.868 20.886 1.00 69.12 86 ASN A CA 1
ATOM 714 C C . ASN A 1 86 ? -0.482 0.491 21.087 1.00 69.12 86 ASN A C 1
ATOM 716 O O . ASN A 1 86 ? -1.226 1.248 21.707 1.00 69.12 86 ASN A O 1
ATOM 720 N N . SER A 1 87 ? -0.864 -0.727 20.691 1.00 64.62 87 SER A N 1
ATOM 721 C CA . SER A 1 87 ? -2.204 -1.275 20.920 1.00 64.62 87 SER A CA 1
ATOM 722 C C . SER A 1 87 ? -2.521 -1.365 22.414 1.00 64.62 87 SER A C 1
ATOM 724 O O . SER A 1 87 ? -3.569 -0.895 22.856 1.00 64.62 87 SER A O 1
ATOM 726 N N . ALA A 1 88 ? -1.577 -1.867 23.219 1.00 64.44 88 ALA A N 1
ATOM 727 C CA . ALA A 1 88 ? -1.730 -1.931 24.671 1.00 64.44 88 ALA A CA 1
ATOM 728 C C . ALA A 1 88 ? -1.898 -0.539 25.307 1.00 64.44 88 ALA A C 1
ATOM 730 O O . ALA A 1 88 ? -2.762 -0.356 26.161 1.00 64.44 88 ALA A O 1
ATOM 731 N N . LYS A 1 89 ? -1.129 0.463 24.854 1.00 66.12 89 LYS A N 1
ATOM 732 C CA . LYS A 1 89 ? -1.242 1.852 25.335 1.00 66.12 89 LYS A CA 1
ATOM 733 C C . LYS A 1 89 ? -2.591 2.474 24.978 1.00 66.12 89 LYS A C 1
ATOM 735 O O . LYS A 1 89 ? -3.205 3.096 25.836 1.00 66.12 89 LYS A O 1
ATOM 740 N N . SER A 1 90 ? -3.066 2.262 23.751 1.00 65.25 90 SER A N 1
ATOM 741 C CA . SER A 1 90 ? -4.365 2.765 23.291 1.00 65.25 90 SER A CA 1
ATOM 742 C C . SER A 1 90 ? -5.530 2.158 24.086 1.00 65.25 90 SER A C 1
ATOM 744 O O . SER A 1 90 ? -6.443 2.875 24.494 1.00 65.25 90 SER A O 1
ATOM 746 N N . HIS A 1 91 ? -5.474 0.857 24.395 1.00 62.31 91 HIS A N 1
ATOM 747 C CA . HIS A 1 91 ? -6.458 0.200 25.263 1.00 62.31 91 HIS A CA 1
ATOM 748 C C . HIS A 1 91 ? -6.416 0.712 26.712 1.00 62.31 91 HIS A C 1
ATOM 750 O O . HIS A 1 91 ? -7.470 0.935 27.310 1.00 62.31 91 HIS A O 1
ATOM 756 N N . GLU A 1 92 ? -5.222 0.914 27.275 1.00 66.31 92 GLU A N 1
ATOM 757 C CA . GLU A 1 92 ? -5.032 1.460 28.626 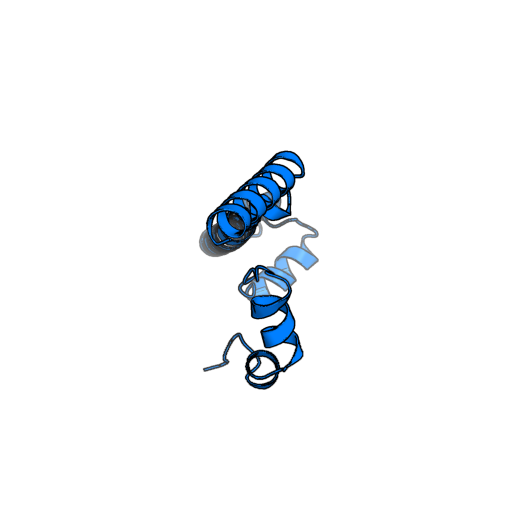1.00 66.31 92 GLU A CA 1
ATOM 758 C C . GLU A 1 92 ? -5.585 2.895 28.730 1.00 66.31 92 GLU A C 1
ATOM 760 O O . GLU A 1 92 ? -6.273 3.241 29.691 1.00 66.31 92 GLU A O 1
ATOM 765 N N . GLU A 1 93 ? -5.340 3.723 27.713 1.00 68.81 93 GLU A N 1
ATOM 766 C CA . GLU A 1 93 ? -5.838 5.097 27.613 1.00 68.81 93 GLU A CA 1
ATOM 767 C C . GLU A 1 93 ? -7.364 5.144 27.443 1.00 68.81 93 GLU A C 1
ATOM 769 O O . GLU A 1 93 ? -8.040 5.881 28.163 1.00 68.81 93 GLU A O 1
ATOM 774 N N . ALA A 1 94 ? -7.934 4.287 26.592 1.00 67.94 94 ALA A N 1
ATOM 775 C CA . ALA A 1 94 ? -9.384 4.146 26.453 1.00 67.94 94 ALA A CA 1
ATOM 776 C C . ALA A 1 94 ? -10.050 3.714 27.772 1.00 67.94 94 ALA A C 1
ATOM 778 O O . ALA A 1 94 ? -11.101 4.237 28.144 1.00 67.94 94 ALA A O 1
ATOM 779 N N . LYS A 1 95 ? -9.418 2.804 28.524 1.00 68.38 95 LYS A N 1
ATOM 780 C CA . LYS A 1 95 ? -9.901 2.363 29.839 1.00 68.38 95 LYS A CA 1
ATOM 781 C C . LYS A 1 95 ? -9.823 3.476 30.888 1.00 68.38 95 LYS A C 1
ATOM 783 O O . LYS A 1 95 ? -10.734 3.589 31.703 1.00 68.38 95 LYS A O 1
ATOM 788 N N . ARG A 1 96 ? -8.786 4.323 30.854 1.00 70.56 96 ARG A N 1
ATOM 789 C CA . ARG A 1 96 ? -8.674 5.510 31.724 1.00 70.56 96 ARG A CA 1
ATOM 790 C C . ARG A 1 96 ? -9.757 6.545 31.439 1.00 70.56 96 ARG A C 1
ATOM 792 O O . ARG A 1 96 ? -10.357 7.047 32.382 1.00 70.56 96 ARG A O 1
ATOM 799 N N . LEU A 1 97 ? -10.028 6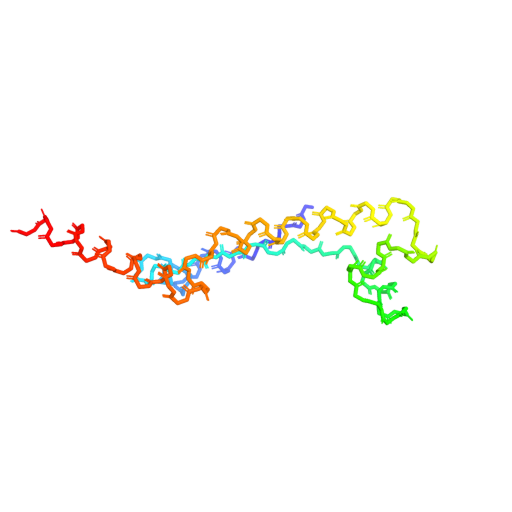.832 30.167 1.00 66.88 97 LEU A N 1
ATOM 800 C CA . LEU A 1 97 ? -11.058 7.795 29.767 1.00 66.88 97 LEU A CA 1
ATOM 801 C C . LEU A 1 97 ? -12.473 7.310 30.107 1.00 66.88 97 LEU A C 1
ATOM 803 O O . LEU A 1 97 ? -13.309 8.107 30.511 1.00 66.88 97 LEU A O 1
ATOM 807 N N . LEU A 1 98 ? -12.741 6.006 29.999 1.00 65.75 98 LEU A N 1
ATOM 808 C CA . LEU A 1 98 ? -14.024 5.428 30.413 1.00 65.75 98 LEU A CA 1
ATOM 809 C C . LEU A 1 98 ? -14.155 5.315 31.941 1.00 65.75 98 LEU A C 1
ATOM 811 O O . LEU A 1 98 ? -15.253 5.449 32.470 1.00 65.75 98 LEU A O 1
ATOM 815 N N . GLY A 1 99 ? -13.046 5.101 32.653 1.00 60.47 99 GLY A N 1
ATOM 816 C CA . GLY A 1 99 ? -13.011 5.024 34.114 1.00 60.47 99 GLY A CA 1
ATOM 817 C C . GLY A 1 99 ? -13.077 6.371 34.839 1.00 60.47 99 GLY A C 1
ATOM 818 O O . GLY A 1 99 ? -13.308 6.370 36.038 1.00 60.47 99 GLY A O 1
ATOM 819 N N . SER A 1 100 ? -12.884 7.505 34.152 1.00 53.94 100 SER A N 1
ATOM 820 C CA . SER A 1 100 ? -13.049 8.846 34.743 1.00 53.94 100 SER A CA 1
ATOM 821 C C . SER A 1 100 ? -14.447 9.445 34.536 1.00 53.94 100 SER A C 1
ATOM 823 O O . SER A 1 100 ? -14.675 10.591 34.915 1.00 53.94 100 SER A O 1
ATOM 825 N N . VAL A 1 101 ? -15.343 8.723 33.854 1.00 51.91 101 VAL A N 1
ATOM 826 C CA . VAL A 1 101 ? -16.724 9.148 33.545 1.00 51.91 101 VAL A CA 1
ATOM 827 C C . VAL A 1 101 ? -17.749 8.451 34.466 1.00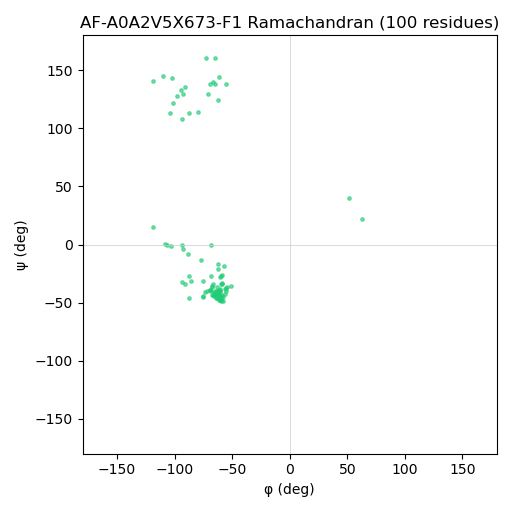 51.91 101 VAL A C 1
ATOM 829 O O . VAL A 1 101 ? -18.938 8.756 34.406 1.00 51.91 101 VAL A O 1
ATOM 832 N N . LEU A 1 102 ? -17.287 7.569 35.361 1.00 43.78 102 LEU A N 1
ATOM 833 C CA . LEU A 1 102 ? -18.039 6.965 36.471 1.00 43.78 102 LEU A CA 1
ATOM 834 C C . LEU A 1 102 ? -17.461 7.441 37.807 1.00 43.78 102 LEU A C 1
ATOM 836 O O . LEU A 1 102 ? -18.262 7.583 38.756 1.00 43.78 102 LEU A O 1
#

pLDDT: mean 82.61, std 14.09, range [37.38, 96.19]

Mean predicted aligned error: 9.35 Å

Radius of gyration: 19.18 Å; Cα contacts (8 Å, |Δi|>4): 53; chains: 1; bounding box: 40×19×55 Å

Secondary structure (DSSP, 8-state):
---SS-HHHHT-HHHHHHHHTS-PPPP--PPPPHHHHHHHHHHT--HHHHTT-TTS-HHHHHHHHHHHHHHHHHHHTTHHHHSHHHHHHHHHHHHHHHHT--

Solvent-accessible surface area (backbone atoms only — not comparable to full-atom values): 6173 Å² total; per-residue (Å²): 136,82,70,98,61,57,75,64,58,77,68,30,68,65,52,51,44,38,45,72,76,64,66,51,82,86,68,70,75,78,81,75,58,67,70,58,52,51,50,31,60,76,67,72,44,53,71,78,57,41,57,77,35,83,92,44,51,75,67,54,27,51,49,48,52,53,52,51,49,51,43,47,56,34,53,60,76,43,40,46,75,74,35,71,81,40,33,54,50,53,54,52,51,52,50,50,62,59,60,74,76,112